Protein AF-A0A526YGW6-F1 (afdb_monomer_lite)

Structure (mmCIF, N/CA/C/O backbone):
data_AF-A0A526YGW6-F1
#
_entry.id   AF-A0A526YGW6-F1
#
loop_
_atom_site.group_PDB
_atom_site.id
_atom_site.type_symbol
_atom_site.label_atom_id
_atom_site.label_alt_id
_atom_site.label_comp_id
_atom_site.label_asym_id
_atom_site.label_entity_id
_atom_site.label_seq_id
_atom_site.pdbx_PDB_ins_code
_atom_site.Cartn_x
_atom_site.Cartn_y
_atom_site.Cartn_z
_atom_site.occupancy
_atom_site.B_iso_or_equiv
_atom_site.auth_seq_id
_atom_site.auth_comp_id
_atom_site.auth_asym_id
_atom_site.auth_atom_id
_atom_site.pdbx_PDB_model_num
ATOM 1 N N . GLY A 1 1 ? 20.945 -12.057 -0.539 1.00 63.53 1 GLY A N 1
ATOM 2 C CA . GLY A 1 1 ? 19.969 -11.141 -1.163 1.00 63.53 1 GLY A CA 1
ATOM 3 C C . GLY A 1 1 ? 19.412 -11.800 -2.406 1.00 63.53 1 GLY A C 1
ATOM 4 O O . GLY A 1 1 ? 20.028 -12.758 -2.854 1.00 63.53 1 GLY A O 1
ATOM 5 N N . ALA A 1 2 ? 18.283 -11.309 -2.925 1.00 77.00 2 ALA A N 1
ATOM 6 C CA . ALA A 1 2 ? 17.723 -11.720 -4.217 1.00 77.00 2 ALA A CA 1
ATOM 7 C C . ALA A 1 2 ? 18.809 -11.717 -5.308 1.00 77.00 2 ALA A C 1
ATOM 9 O O . ALA A 1 2 ? 19.548 -10.734 -5.421 1.00 77.00 2 ALA A O 1
ATOM 10 N N . ALA A 1 3 ? 18.941 -12.812 -6.051 1.00 82.81 3 ALA A N 1
ATOM 11 C CA . ALA A 1 3 ? 20.044 -13.027 -6.990 1.00 82.81 3 ALA A CA 1
ATOM 12 C C . ALA A 1 3 ? 19.613 -13.683 -8.309 1.00 82.81 3 ALA A C 1
ATOM 14 O O . ALA A 1 3 ? 20.349 -13.588 -9.291 1.00 82.81 3 ALA A O 1
ATOM 15 N N . ALA A 1 4 ? 18.445 -14.324 -8.351 1.00 90.38 4 ALA A N 1
ATOM 16 C CA . ALA A 1 4 ? 17.898 -14.940 -9.551 1.00 90.38 4 ALA A CA 1
ATOM 17 C C . ALA A 1 4 ? 16.803 -14.070 -10.178 1.00 90.38 4 ALA A C 1
ATOM 19 O O . ALA A 1 4 ? 16.107 -13.316 -9.500 1.00 90.38 4 ALA A O 1
ATOM 20 N N . VAL A 1 5 ? 16.639 -14.179 -11.498 1.00 91.31 5 VAL A N 1
ATOM 21 C CA . VAL A 1 5 ? 15.491 -13.592 -12.200 1.00 91.31 5 VAL A CA 1
ATOM 22 C C . VAL A 1 5 ? 14.204 -14.167 -11.610 1.00 91.31 5 VAL A C 1
ATOM 24 O O . VAL A 1 5 ? 14.094 -15.375 -11.417 1.00 91.31 5 VAL A O 1
ATOM 27 N N . GLY A 1 6 ? 13.244 -13.292 -11.323 1.00 92.19 6 GLY A N 1
ATOM 28 C CA . GLY A 1 6 ? 12.022 -13.626 -10.598 1.00 92.19 6 GLY A CA 1
ATOM 29 C C . GLY A 1 6 ? 12.111 -13.391 -9.090 1.00 92.19 6 GLY A C 1
ATOM 30 O O . GLY A 1 6 ? 11.065 -13.229 -8.464 1.00 92.19 6 GLY A O 1
ATOM 31 N N . ASP A 1 7 ? 13.312 -13.282 -8.506 1.00 94.62 7 ASP A N 1
ATOM 32 C CA . ASP A 1 7 ? 13.436 -12.913 -7.097 1.00 94.62 7 ASP A CA 1
ATOM 33 C C . ASP A 1 7 ? 12.927 -11.484 -6.878 1.00 94.62 7 ASP A C 1
ATOM 35 O O . ASP A 1 7 ? 13.264 -10.548 -7.615 1.00 94.62 7 ASP A O 1
ATOM 39 N N . GLY A 1 8 ? 12.137 -11.318 -5.820 1.00 94.31 8 GLY A N 1
ATOM 40 C CA . GLY A 1 8 ? 11.551 -10.048 -5.425 1.00 94.31 8 GLY A CA 1
ATOM 41 C C . GLY A 1 8 ? 11.951 -9.623 -4.018 1.00 94.31 8 GLY A C 1
ATOM 42 O O . GLY A 1 8 ? 12.257 -10.442 -3.154 1.00 94.31 8 GLY A O 1
ATOM 43 N N . VAL A 1 9 ? 11.918 -8.317 -3.779 1.00 95.25 9 VAL A N 1
ATOM 44 C CA . VAL A 1 9 ? 12.002 -7.724 -2.444 1.00 95.25 9 VAL A CA 1
ATOM 45 C C . VAL A 1 9 ? 10.862 -6.731 -2.290 1.00 95.25 9 VAL A C 1
ATOM 47 O O . VAL A 1 9 ? 10.732 -5.800 -3.088 1.00 95.25 9 VAL A O 1
ATOM 50 N N . THR A 1 10 ? 10.085 -6.902 -1.226 1.00 96.25 10 THR A N 1
ATOM 51 C CA . THR A 1 10 ? 9.102 -5.916 -0.774 1.00 96.25 10 THR A CA 1
ATOM 52 C C . THR A 1 10 ? 9.679 -5.149 0.405 1.00 96.25 10 THR A C 1
ATOM 54 O O . THR A 1 10 ? 10.164 -5.742 1.368 1.00 96.25 10 THR A O 1
ATOM 57 N N . ALA A 1 11 ? 9.627 -3.824 0.337 1.00 96.69 11 ALA A N 1
ATOM 58 C CA . ALA A 1 11 ? 9.933 -2.950 1.458 1.00 96.69 11 ALA A CA 1
ATOM 59 C C . ALA A 1 11 ? 8.624 -2.385 2.017 1.00 96.69 11 ALA A C 1
ATOM 61 O O . ALA A 1 11 ? 7.941 -1.607 1.347 1.00 96.69 11 ALA A O 1
ATOM 62 N N . LEU A 1 12 ? 8.299 -2.776 3.251 1.00 96.38 12 LEU A N 1
ATOM 63 C CA . LEU A 1 12 ? 7.169 -2.259 4.024 1.00 96.38 12 LEU A CA 1
ATOM 64 C C . LEU A 1 12 ? 7.640 -1.057 4.855 1.00 96.38 12 LEU A C 1
ATOM 66 O O . LEU A 1 12 ? 7.949 -1.180 6.038 1.00 96.38 12 LEU A O 1
ATOM 70 N N . GLY A 1 13 ? 7.792 0.093 4.197 1.00 96.31 13 GLY A N 1
ATOM 71 C CA . GLY A 1 13 ? 8.174 1.354 4.837 1.00 96.31 13 GLY A CA 1
ATOM 72 C C . GLY A 1 13 ? 6.975 2.276 5.035 1.00 96.31 13 GLY A C 1
ATOM 73 O O . GLY A 1 13 ? 5.833 1.829 5.069 1.00 96.31 13 GLY A O 1
ATOM 74 N N . SER A 1 14 ? 7.218 3.590 5.089 1.00 96.81 14 SER A N 1
ATOM 75 C CA . SER A 1 14 ? 6.138 4.591 5.026 1.00 96.81 14 SER A CA 1
ATOM 76 C C . SER A 1 14 ? 5.251 4.404 3.790 1.00 96.81 14 SER A C 1
ATOM 78 O O . SER A 1 14 ? 4.056 4.673 3.857 1.00 96.81 14 SER A O 1
ATOM 80 N N . SER A 1 15 ? 5.846 3.925 2.696 1.00 97.12 15 SER A N 1
ATOM 81 C CA . SER A 1 15 ? 5.185 3.452 1.483 1.00 97.12 15 SER A CA 1
ATOM 82 C C . SER A 1 15 ? 5.538 1.984 1.212 1.00 97.12 15 SER A C 1
ATOM 84 O O . SER A 1 15 ? 6.616 1.521 1.603 1.00 97.12 15 SER A O 1
ATOM 86 N N . LEU A 1 16 ? 4.673 1.266 0.498 1.00 97.88 16 LEU A N 1
ATOM 87 C CA . LEU A 1 16 ? 4.914 -0.093 0.022 1.00 97.88 16 LEU A CA 1
ATOM 88 C C . LEU A 1 16 ? 5.667 -0.048 -1.309 1.00 97.88 16 LEU A C 1
ATOM 90 O O . LEU A 1 16 ? 5.187 0.506 -2.296 1.00 97.88 16 LEU A O 1
ATOM 94 N N . THR A 1 17 ? 6.868 -0.622 -1.345 1.00 97.38 17 THR A N 1
ATOM 95 C CA . THR A 1 17 ? 7.686 -0.700 -2.567 1.00 97.38 17 THR A CA 1
ATOM 96 C C . THR A 1 17 ? 7.979 -2.146 -2.907 1.00 97.38 17 THR A C 1
ATOM 98 O O . THR A 1 17 ? 8.377 -2.909 -2.031 1.00 97.38 17 THR A O 1
ATOM 101 N N . ILE A 1 18 ? 7.859 -2.502 -4.181 1.00 96.38 18 ILE A N 1
ATOM 102 C CA . ILE A 1 18 ? 8.226 -3.823 -4.691 1.00 96.38 18 ILE A CA 1
ATOM 103 C C . ILE A 1 18 ? 9.342 -3.645 -5.714 1.00 96.38 18 ILE A C 1
ATOM 105 O O . ILE A 1 18 ? 9.307 -2.726 -6.537 1.00 96.38 18 ILE A O 1
ATOM 109 N N . LYS A 1 19 ? 10.340 -4.526 -5.659 1.00 96.31 19 LYS A N 1
ATOM 110 C CA . LYS A 1 19 ? 11.391 -4.643 -6.671 1.00 96.31 19 LYS A CA 1
ATOM 111 C C . LYS A 1 19 ? 11.537 -6.096 -7.090 1.00 96.31 19 LYS A C 1
ATOM 113 O O . LYS A 1 19 ? 11.555 -6.958 -6.221 1.00 96.31 19 LYS A O 1
ATOM 118 N N . ILE A 1 20 ? 11.666 -6.357 -8.385 1.00 96.62 20 ILE A N 1
ATOM 119 C CA . ILE A 1 20 ? 11.814 -7.702 -8.951 1.00 96.62 20 ILE A CA 1
ATOM 120 C C . ILE A 1 20 ? 12.991 -7.706 -9.921 1.00 96.62 20 ILE A C 1
ATOM 122 O O . ILE A 1 20 ? 13.144 -6.786 -10.731 1.00 96.62 20 ILE A O 1
ATOM 126 N N . LEU A 1 21 ? 13.826 -8.739 -9.831 1.00 96.69 21 LEU A N 1
ATOM 127 C CA . LEU A 1 21 ? 14.902 -8.970 -10.783 1.00 96.69 21 LEU A CA 1
ATOM 128 C C . LEU A 1 21 ? 14.338 -9.584 -12.075 1.00 96.69 21 LEU A C 1
ATOM 130 O O . LEU A 1 21 ? 13.599 -10.564 -12.043 1.00 96.69 21 LEU A O 1
ATOM 134 N N . SER A 1 22 ? 14.695 -9.018 -13.222 1.00 96.12 22 SER A N 1
ATOM 135 C CA . SER A 1 22 ? 14.238 -9.406 -14.555 1.00 96.12 22 SER A CA 1
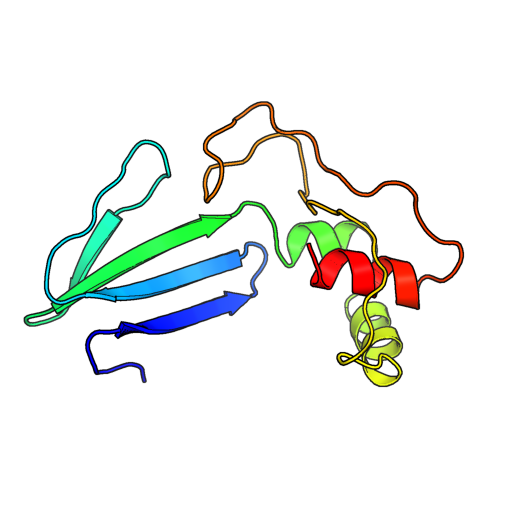ATOM 136 C C . SER A 1 22 ? 15.425 -9.577 -15.506 1.00 96.12 22 SER A C 1
ATOM 138 O O . SER A 1 22 ? 16.453 -8.918 -15.366 1.00 96.12 22 SER A O 1
ATOM 140 N N . ASP A 1 23 ? 15.278 -10.464 -16.485 1.00 96.31 23 ASP A N 1
ATOM 141 C CA . ASP A 1 23 ? 16.218 -10.692 -17.589 1.00 96.31 23 ASP A CA 1
ATOM 142 C C . ASP A 1 23 ? 16.139 -9.613 -18.683 1.00 96.31 23 ASP A C 1
ATOM 144 O O . ASP A 1 23 ? 17.000 -9.533 -19.559 1.00 96.31 23 ASP A O 1
ATOM 148 N N . ARG A 1 24 ? 15.119 -8.755 -18.628 1.00 95.94 24 ARG A N 1
ATOM 149 C CA . ARG A 1 24 ? 14.877 -7.674 -19.583 1.00 95.94 24 ARG A CA 1
ATOM 150 C C . ARG A 1 24 ? 14.432 -6.401 -18.863 1.00 95.94 24 ARG A C 1
ATOM 152 O O . ARG A 1 24 ? 13.868 -6.470 -17.773 1.00 95.94 24 ARG A O 1
ATOM 159 N N . PRO A 1 25 ? 14.635 -5.215 -19.4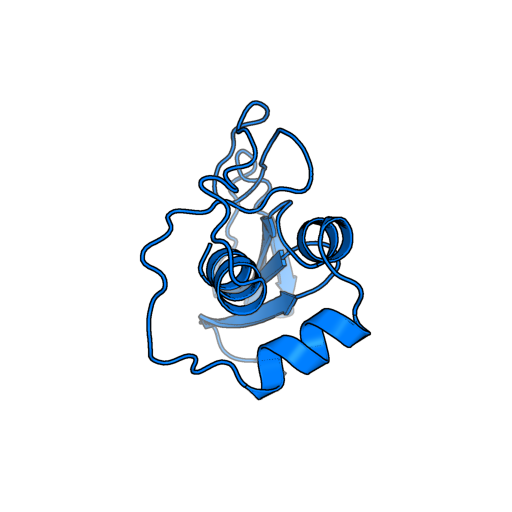54 1.00 96.25 25 PRO A N 1
ATOM 160 C CA . PRO A 1 25 ? 14.114 -3.991 -18.868 1.00 96.25 25 PRO A CA 1
ATOM 161 C C . PRO A 1 25 ? 12.581 -4.001 -18.890 1.00 96.25 25 PRO A C 1
ATOM 163 O O . PRO A 1 25 ? 11.957 -4.273 -19.916 1.00 96.25 25 PRO A O 1
ATOM 166 N N . ILE A 1 26 ? 11.977 -3.642 -17.761 1.00 95.88 26 ILE A N 1
ATOM 167 C CA . ILE A 1 26 ? 10.545 -3.370 -17.626 1.00 95.88 26 ILE A CA 1
ATOM 168 C C . ILE A 1 26 ? 10.371 -1.867 -17.408 1.00 95.88 26 ILE A C 1
ATOM 170 O O . ILE A 1 26 ? 10.978 -1.276 -16.509 1.00 95.88 26 ILE A O 1
ATOM 174 N N . SER A 1 27 ? 9.537 -1.242 -18.233 1.00 96.06 27 SER A N 1
ATOM 175 C CA . SER A 1 27 ? 9.172 0.161 -18.084 1.00 96.06 27 SER A CA 1
ATOM 176 C C . SER A 1 27 ? 7.694 0.343 -18.382 1.00 96.06 27 SER A C 1
ATOM 178 O O . SER A 1 27 ? 7.199 -0.099 -19.417 1.00 96.06 27 SER A O 1
ATOM 180 N N . ALA A 1 28 ? 7.005 0.999 -17.457 1.00 95.81 28 ALA A N 1
ATOM 181 C CA . ALA A 1 28 ? 5.642 1.465 -17.636 1.00 95.81 28 ALA A CA 1
ATOM 182 C C . ALA A 1 28 ? 5.519 2.815 -16.910 1.00 95.81 28 ALA A C 1
ATOM 184 O O . ALA A 1 28 ? 5.099 2.861 -15.749 1.00 95.81 28 ALA A O 1
ATOM 185 N N . PRO A 1 29 ? 5.952 3.919 -17.553 1.00 93.81 29 PRO A N 1
ATOM 186 C CA . PRO A 1 29 ? 6.020 5.238 -16.926 1.00 93.81 29 PRO A CA 1
ATOM 187 C C . PRO A 1 29 ? 4.678 5.721 -16.371 1.00 93.81 29 PRO A C 1
ATOM 189 O O . PRO A 1 29 ? 4.657 6.412 -15.357 1.00 93.81 29 PRO A O 1
ATOM 192 N N . GLN A 1 30 ? 3.565 5.309 -16.985 1.00 94.38 30 GLN A N 1
ATOM 193 C CA . GLN A 1 30 ? 2.214 5.613 -16.517 1.00 94.38 30 GLN A CA 1
ATOM 194 C C . GLN A 1 30 ? 1.925 5.066 -15.110 1.00 94.38 30 GLN A C 1
ATOM 196 O O . GLN A 1 30 ? 1.141 5.664 -14.390 1.00 94.38 30 GLN A O 1
ATOM 201 N N . PHE A 1 31 ? 2.601 3.987 -14.701 1.00 94.56 31 PHE A N 1
ATOM 202 C CA . PHE A 1 31 ? 2.531 3.410 -13.352 1.00 94.56 31 PHE A CA 1
ATOM 203 C C . PHE A 1 31 ? 3.766 3.759 -12.502 1.00 94.56 31 PHE A C 1
ATOM 205 O O . PHE A 1 31 ? 4.005 3.153 -11.461 1.00 94.56 31 PHE A O 1
ATOM 212 N N . GLY A 1 32 ? 4.630 4.665 -12.975 1.00 93.31 32 GLY A N 1
ATOM 213 C CA . GLY A 1 32 ? 5.907 4.966 -12.326 1.00 93.31 32 GLY A CA 1
ATOM 214 C C . GLY A 1 32 ? 6.897 3.794 -12.298 1.00 93.31 32 GLY A C 1
ATOM 215 O O . GLY A 1 32 ? 7.829 3.821 -11.498 1.00 93.31 32 GLY A O 1
ATOM 216 N N . ILE A 1 33 ? 6.716 2.776 -13.151 1.00 96.56 33 ILE A N 1
ATOM 217 C CA . ILE A 1 33 ? 7.584 1.593 -13.189 1.00 96.56 33 ILE A CA 1
ATOM 218 C C . ILE A 1 33 ? 8.786 1.858 -14.090 1.00 96.56 33 ILE A C 1
ATOM 220 O O . ILE A 1 33 ? 8.647 2.159 -15.283 1.00 96.56 33 ILE A O 1
ATOM 224 N N . TYR A 1 34 ? 9.976 1.663 -13.536 1.00 94.75 34 TYR A N 1
ATOM 225 C CA . TYR A 1 34 ? 11.242 1.728 -14.255 1.00 94.75 34 TYR A CA 1
ATOM 226 C C . TYR A 1 34 ? 12.192 0.628 -13.780 1.00 94.75 34 TYR A C 1
ATOM 228 O O . TYR A 1 34 ? 12.030 0.058 -12.699 1.00 94.75 34 TYR A O 1
ATOM 236 N N . SER A 1 35 ? 13.195 0.339 -14.607 1.00 96.25 35 SER A N 1
ATOM 237 C CA . SER A 1 35 ? 14.227 -0.652 -14.318 1.00 96.25 35 SER A CA 1
ATOM 238 C C . SER A 1 35 ? 15.595 -0.007 -14.173 1.00 96.25 35 SER A C 1
ATOM 240 O O . SER A 1 35 ? 15.992 0.811 -15.002 1.00 96.25 35 SER A O 1
ATOM 242 N N . HIS A 1 36 ? 16.349 -0.436 -13.168 1.00 94.88 36 HIS A N 1
ATOM 243 C CA . HIS A 1 36 ? 17.781 -0.170 -13.075 1.00 94.88 36 HIS A CA 1
ATOM 244 C C . HIS A 1 36 ? 18.569 -1.384 -13.546 1.00 94.88 36 HIS A C 1
ATOM 246 O O . HIS A 1 36 ? 18.268 -2.504 -13.145 1.00 94.88 36 HIS A O 1
ATOM 252 N N . ARG A 1 37 ? 19.606 -1.184 -14.361 1.00 93.38 37 ARG A N 1
ATOM 253 C CA . ARG A 1 37 ? 20.513 -2.279 -14.715 1.00 93.38 37 ARG A CA 1
ATOM 254 C C . ARG A 1 37 ? 21.342 -2.684 -13.492 1.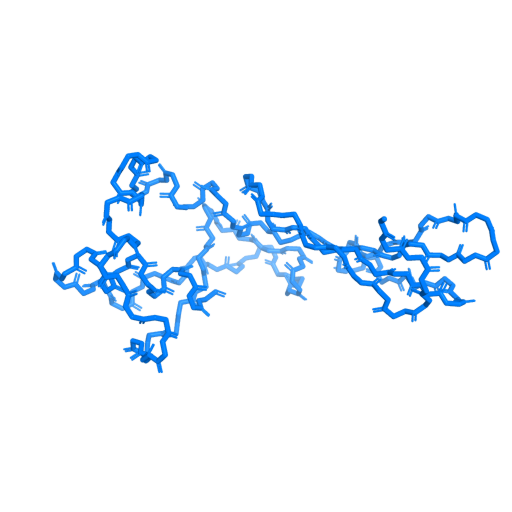00 93.38 37 ARG A C 1
ATOM 256 O O . ARG A 1 37 ? 21.920 -1.822 -12.833 1.00 93.38 37 ARG A O 1
ATOM 263 N N . LEU A 1 38 ? 21.413 -3.982 -13.217 1.00 91.50 38 LEU A N 1
ATOM 264 C CA . LEU A 1 38 ? 22.187 -4.579 -12.132 1.00 91.50 38 LEU A CA 1
ATOM 265 C C . LEU A 1 38 ? 22.961 -5.781 -12.687 1.00 91.50 38 LEU A C 1
ATOM 267 O O . LEU A 1 38 ? 22.411 -6.868 -12.842 1.00 91.50 38 LEU A O 1
ATOM 271 N N . GLY A 1 39 ? 24.231 -5.564 -13.036 1.00 90.94 39 GLY A N 1
ATOM 272 C CA . GLY A 1 39 ? 25.019 -6.546 -13.785 1.00 90.94 39 GLY A CA 1
ATOM 273 C C . GLY A 1 39 ? 24.391 -6.841 -15.152 1.00 90.94 39 GLY A C 1
ATOM 274 O O . GLY A 1 39 ? 24.142 -5.922 -15.943 1.00 90.94 39 GLY A O 1
ATOM 275 N N . ASP A 1 40 ? 24.103 -8.117 -15.398 1.00 91.94 40 ASP A N 1
ATOM 276 C CA . ASP A 1 40 ? 23.447 -8.602 -16.620 1.00 91.94 40 ASP A CA 1
ATOM 277 C C . ASP A 1 40 ? 21.917 -8.690 -16.500 1.00 91.94 40 ASP A C 1
ATOM 279 O O . ASP A 1 40 ? 21.245 -9.097 -17.442 1.00 91.94 40 ASP A O 1
ATOM 283 N N . ALA A 1 41 ? 21.361 -8.272 -15.361 1.00 95.06 41 ALA A N 1
ATOM 284 C CA . ALA A 1 41 ? 19.929 -8.250 -15.095 1.00 95.06 41 ALA A CA 1
ATOM 285 C C . ALA A 1 41 ? 19.393 -6.816 -14.929 1.00 95.06 41 ALA A C 1
ATOM 287 O O . ALA A 1 41 ? 20.124 -5.818 -14.960 1.00 95.06 41 ALA A O 1
ATOM 288 N N . TYR A 1 42 ? 18.082 -6.718 -14.728 1.00 96.69 42 TYR A N 1
ATOM 289 C CA . TYR A 1 42 ? 17.337 -5.481 -14.539 1.00 96.69 42 TYR A CA 1
ATOM 290 C C . TYR A 1 42 ? 16.503 -5.569 -13.266 1.00 96.69 42 TYR A C 1
ATOM 292 O O . TYR A 1 42 ? 15.739 -6.504 -13.078 1.00 96.69 42 TYR A O 1
ATOM 300 N N . LEU A 1 43 ? 16.621 -4.584 -12.386 1.00 96.50 43 LEU A N 1
ATOM 301 C CA . LEU A 1 43 ? 15.796 -4.462 -11.193 1.00 96.50 43 LEU A CA 1
ATOM 302 C C . LEU A 1 43 ? 14.638 -3.509 -11.489 1.00 96.50 43 LEU A C 1
ATOM 304 O O . LEU A 1 43 ? 14.819 -2.288 -11.459 1.00 96.50 43 LEU A O 1
ATOM 308 N N . ALA A 1 44 ? 13.473 -4.070 -11.797 1.00 97.00 44 ALA A N 1
ATOM 309 C CA . ALA A 1 44 ? 12.237 -3.330 -12.021 1.00 97.00 44 ALA A CA 1
ATOM 310 C C . ALA A 1 44 ? 11.540 -3.053 -10.689 1.00 97.00 44 ALA A C 1
ATOM 312 O O . ALA A 1 44 ? 11.561 -3.906 -9.804 1.00 97.00 44 ALA A O 1
ATOM 313 N N . GLY A 1 45 ? 10.901 -1.895 -10.533 1.00 96.94 45 GLY A N 1
ATOM 314 C CA . GLY A 1 45 ? 10.157 -1.610 -9.309 1.00 96.94 45 GLY A CA 1
ATOM 315 C C . GLY A 1 45 ? 9.032 -0.602 -9.468 1.00 96.94 45 GLY A C 1
ATOM 316 O O . GLY A 1 45 ? 9.004 0.174 -10.421 1.00 96.94 45 GLY A O 1
ATOM 317 N N . GLY A 1 46 ? 8.121 -0.637 -8.501 1.00 97.06 46 GLY A N 1
ATOM 318 C CA . GLY A 1 46 ? 6.996 0.280 -8.344 1.00 97.06 46 GLY A CA 1
ATOM 319 C C . GLY A 1 46 ? 6.742 0.546 -6.860 1.00 97.06 46 GLY A C 1
ATOM 320 O O . GLY A 1 46 ? 7.137 -0.251 -6.002 1.00 97.06 46 GLY A O 1
ATOM 321 N N . ALA A 1 47 ? 6.121 1.684 -6.551 1.00 97.75 47 ALA A N 1
ATOM 322 C CA . ALA A 1 47 ? 5.825 2.093 -5.182 1.00 97.75 47 ALA A CA 1
ATOM 323 C C . ALA A 1 47 ? 4.383 2.590 -5.065 1.00 97.75 47 ALA A C 1
ATOM 325 O O . ALA A 1 47 ? 4.014 3.567 -5.720 1.00 97.75 47 ALA A O 1
ATOM 326 N N . SER A 1 48 ? 3.603 1.922 -4.217 1.00 98.19 48 SER A N 1
ATOM 327 C CA . SER A 1 48 ? 2.265 2.361 -3.823 1.00 98.19 48 SER A CA 1
ATOM 328 C C . SER A 1 48 ? 2.361 3.445 -2.758 1.00 98.19 48 SER A C 1
ATOM 330 O O . SER A 1 48 ? 3.286 3.460 -1.942 1.00 98.19 48 SER A O 1
ATOM 332 N N . ASN A 1 49 ? 1.405 4.368 -2.763 1.00 98.06 49 ASN A N 1
ATOM 333 C CA . ASN A 1 49 ? 1.247 5.360 -1.709 1.00 98.06 49 ASN A CA 1
ATOM 334 C C . ASN A 1 49 ? 0.697 4.745 -0.401 1.00 98.06 49 ASN A C 1
ATOM 336 O O . ASN A 1 49 ? 0.817 5.390 0.645 1.00 98.06 49 ASN A O 1
ATOM 340 N N . SER A 1 50 ? 0.135 3.528 -0.440 1.00 98.38 50 SER A N 1
ATOM 341 C CA . SER A 1 50 ? -0.189 2.711 0.743 1.00 98.38 50 SER A CA 1
ATOM 342 C C . SER A 1 50 ? 1.082 2.299 1.501 1.00 98.38 50 SER A C 1
ATOM 344 O O . SER A 1 50 ? 2.193 2.418 0.982 1.00 98.38 50 SER A O 1
ATOM 346 N N . GLY A 1 51 ? 0.942 1.824 2.739 1.00 97.62 51 GLY A N 1
ATOM 347 C CA . GLY A 1 51 ? 2.030 1.308 3.573 1.00 97.62 51 GLY A CA 1
ATOM 348 C C . GLY A 1 51 ? 1.971 1.805 5.017 1.00 97.62 51 GLY A C 1
ATOM 349 O O . GLY A 1 51 ? 0.915 2.077 5.580 1.00 97.62 51 GLY A O 1
ATOM 350 N N . GLY A 1 52 ? 3.130 1.971 5.646 1.00 98.19 52 GLY A N 1
ATOM 351 C CA . GLY A 1 52 ? 3.226 2.369 7.050 1.00 98.19 52 GLY A CA 1
ATOM 352 C C . GLY A 1 52 ? 2.626 3.740 7.364 1.00 98.19 52 GLY A C 1
ATOM 353 O O . GLY A 1 52 ? 2.170 3.960 8.483 1.00 98.19 52 GLY A O 1
ATOM 354 N N . LYS A 1 53 ? 2.586 4.671 6.399 1.00 98.38 53 LYS A N 1
ATOM 355 C CA . LYS A 1 53 ? 2.073 6.027 6.642 1.00 98.38 53 LYS A CA 1
ATOM 356 C C . LYS A 1 53 ? 0.576 6.037 6.940 1.00 98.38 53 LYS A C 1
ATOM 358 O O . LYS A 1 53 ? 0.166 6.778 7.827 1.00 98.38 53 LYS A O 1
ATOM 363 N N . VAL A 1 54 ? -0.220 5.243 6.224 1.00 98.56 54 VAL A N 1
ATOM 364 C CA . VAL A 1 54 ? -1.661 5.139 6.500 1.00 98.56 54 VAL A CA 1
ATOM 365 C C . VAL A 1 54 ? -1.899 4.405 7.821 1.00 98.56 54 VAL A C 1
ATOM 367 O O . VAL A 1 54 ? -2.687 4.873 8.631 1.00 98.56 54 VAL A O 1
ATOM 370 N N . LEU A 1 55 ? -1.134 3.350 8.133 1.00 98.69 55 LEU A N 1
ATOM 371 C CA . LEU A 1 55 ? -1.231 2.660 9.428 1.00 98.69 55 LEU A CA 1
ATOM 372 C C . LEU A 1 55 ? -0.954 3.622 10.595 1.00 98.69 55 LEU A C 1
ATOM 374 O O . LEU A 1 55 ? -1.714 3.668 11.561 1.00 98.69 55 LEU A O 1
ATOM 378 N N . ALA A 1 56 ? 0.078 4.460 10.466 1.00 98.38 56 ALA A N 1
ATOM 379 C CA . ALA A 1 56 ? 0.461 5.451 11.470 1.00 98.38 56 ALA A CA 1
ATOM 380 C C . ALA A 1 56 ? -0.563 6.589 11.666 1.00 98.38 56 ALA A C 1
ATOM 382 O O . ALA A 1 56 ? -0.495 7.293 12.672 1.00 98.38 56 ALA A O 1
ATOM 383 N N . GLN A 1 57 ? -1.504 6.792 10.735 1.00 98.44 57 GLN A N 1
ATOM 384 C CA . GLN A 1 57 ? -2.618 7.734 10.923 1.00 98.44 57 GLN A CA 1
ATOM 385 C C . GLN A 1 57 ? -3.693 7.182 11.867 1.00 98.44 57 GLN A C 1
ATOM 387 O O . GLN A 1 57 ? -4.441 7.965 12.451 1.00 98.44 57 GLN A O 1
ATOM 392 N N . HIS A 1 58 ? -3.770 5.857 12.022 1.00 98.31 58 HIS A N 1
ATOM 393 C CA . HIS A 1 58 ? -4.803 5.187 12.811 1.00 98.31 58 HIS A CA 1
ATOM 394 C C . HIS A 1 58 ? -4.271 4.588 14.114 1.00 98.31 58 HIS A C 1
ATOM 396 O O . HIS A 1 58 ? -4.987 4.585 15.115 1.00 98.31 58 HIS A O 1
ATOM 402 N N . PHE A 1 59 ? -3.022 4.120 14.127 1.00 98.44 59 PHE A N 1
ATOM 403 C CA . PHE A 1 59 ? -2.445 3.403 15.259 1.00 98.44 59 PHE A CA 1
ATOM 404 C C . PHE A 1 59 ? -1.005 3.833 15.542 1.00 98.44 59 PHE A C 1
ATOM 406 O O . PHE A 1 59 ? -0.213 4.085 14.634 1.00 98.44 59 PHE A O 1
ATOM 413 N N . SER A 1 60 ? -0.630 3.859 16.824 1.00 98.44 60 SER A N 1
ATOM 414 C CA . SER A 1 60 ? 0.781 3.917 17.205 1.00 98.44 60 SER A CA 1
ATOM 415 C C . SER A 1 60 ? 1.473 2.593 16.870 1.00 98.44 60 SER A C 1
ATOM 417 O O . SER A 1 60 ? 0.844 1.534 16.867 1.00 98.44 60 SER A O 1
ATOM 419 N N . LEU A 1 61 ? 2.795 2.619 16.680 1.00 97.94 61 LEU A N 1
ATOM 420 C CA . LEU A 1 61 ? 3.576 1.395 16.469 1.00 97.94 61 LEU A CA 1
ATOM 421 C C . LEU A 1 61 ? 3.376 0.376 17.605 1.00 97.94 61 LEU A C 1
ATOM 423 O O . LEU A 1 61 ? 3.244 -0.815 17.344 1.00 97.94 61 LEU A O 1
ATOM 427 N N . SER A 1 62 ? 3.303 0.839 18.859 1.00 98.31 62 SER A N 1
ATOM 428 C CA . SER A 1 62 ? 3.035 -0.033 20.007 1.00 98.31 62 SER A CA 1
ATOM 429 C C . SER A 1 62 ? 1.680 -0.734 19.902 1.00 98.31 62 SER A C 1
ATOM 431 O O . SER A 1 62 ? 1.597 -1.926 20.184 1.00 98.31 62 SER A O 1
ATOM 433 N N . ARG A 1 63 ? 0.640 -0.025 19.446 1.00 98.31 63 ARG A N 1
ATOM 434 C CA . ARG A 1 63 ? -0.701 -0.588 19.273 1.00 98.31 63 ARG A CA 1
ATOM 435 C C . ARG A 1 63 ? -0.756 -1.570 18.105 1.00 98.31 63 ARG A C 1
ATOM 437 O O . ARG A 1 63 ? -1.397 -2.605 18.229 1.00 98.31 63 ARG A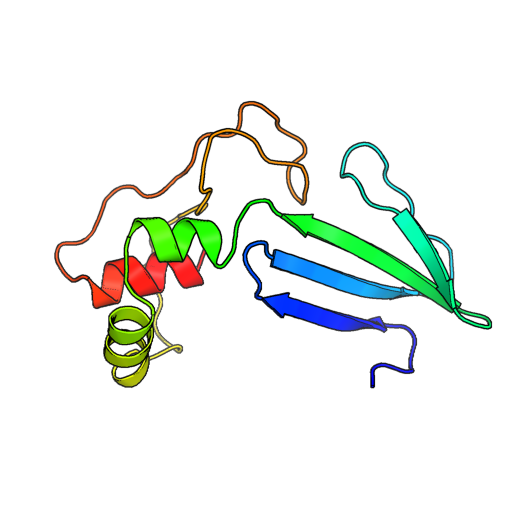 O 1
ATOM 444 N N . ILE A 1 64 ? -0.040 -1.291 17.012 1.00 98.44 64 ILE A N 1
ATOM 445 C CA . ILE A 1 64 ? 0.106 -2.231 15.890 1.00 98.44 64 ILE A CA 1
ATOM 446 C C . ILE A 1 64 ? 0.733 -3.542 16.376 1.00 98.44 64 ILE A C 1
ATOM 448 O O . ILE A 1 64 ? 0.200 -4.607 16.080 1.00 98.44 64 ILE A O 1
ATOM 452 N N . ILE A 1 65 ? 1.826 -3.477 17.146 1.00 98.38 65 ILE A N 1
ATOM 453 C CA . ILE A 1 65 ? 2.500 -4.669 17.690 1.00 98.38 65 ILE A CA 1
ATOM 454 C C . ILE A 1 65 ? 1.555 -5.463 18.600 1.00 98.38 65 ILE A C 1
ATOM 456 O O . ILE A 1 65 ? 1.457 -6.679 18.462 1.00 98.38 65 ILE A O 1
ATOM 460 N N . GLU A 1 66 ? 0.853 -4.778 19.504 1.00 98.31 66 GLU A N 1
ATOM 461 C CA . GLU A 1 66 ? -0.093 -5.398 20.435 1.00 98.31 66 GLU A CA 1
ATOM 462 C C . GLU A 1 66 ? -1.227 -6.129 19.701 1.00 98.31 66 GLU A C 1
ATOM 464 O O . GLU A 1 66 ? -1.452 -7.312 19.943 1.00 98.31 66 GLU A O 1
ATOM 469 N N . LEU A 1 67 ? -1.907 -5.448 18.774 1.00 98.06 67 LEU A N 1
ATOM 470 C CA . LEU A 1 67 ? -3.023 -6.014 18.012 1.00 98.06 67 LEU A CA 1
ATOM 471 C C . LEU A 1 67 ? -2.572 -7.161 17.099 1.00 98.06 67 LEU A C 1
ATOM 473 O O . LEU A 1 67 ? -3.250 -8.181 17.006 1.00 98.06 67 LEU A O 1
ATOM 477 N N . SER A 1 68 ? -1.406 -7.023 16.463 1.00 97.75 68 SER A N 1
ATOM 478 C CA . SER A 1 68 ? -0.867 -8.053 15.565 1.00 97.75 68 SER A CA 1
ATOM 479 C C . SER A 1 68 ? -0.507 -9.344 16.303 1.00 97.75 68 SER A C 1
ATOM 481 O O . SER A 1 68 ? -0.587 -10.416 15.717 1.00 97.75 68 SER A O 1
ATOM 483 N N . ALA A 1 69 ? -0.130 -9.274 17.585 1.00 97.25 69 ALA A N 1
ATOM 484 C CA . ALA A 1 69 ? 0.270 -10.452 18.358 1.00 97.25 69 ALA A CA 1
ATOM 485 C C . ALA A 1 69 ? -0.880 -11.446 18.606 1.00 97.25 69 ALA A C 1
ATOM 487 O O . ALA A 1 69 ? -0.626 -12.636 18.778 1.00 97.25 69 ALA A O 1
ATOM 488 N N . ALA A 1 70 ? -2.125 -10.966 18.631 1.00 91.25 70 ALA A N 1
ATOM 489 C CA . ALA A 1 70 ? -3.321 -11.791 18.811 1.00 91.25 70 ALA A CA 1
ATOM 490 C C . ALA A 1 70 ? -4.046 -12.101 17.488 1.00 91.25 70 ALA A C 1
ATOM 492 O O . ALA A 1 70 ? -5.055 -12.804 17.490 1.00 91.25 70 ALA A O 1
ATOM 493 N N . MET A 1 71 ? -3.554 -11.565 16.369 1.00 96.38 71 MET A N 1
ATOM 494 C CA . MET A 1 71 ? -4.195 -11.670 15.066 1.00 96.38 71 MET A CA 1
ATOM 495 C C . MET A 1 71 ? -3.932 -13.042 14.444 1.00 96.38 71 MET A C 1
ATOM 497 O O . MET A 1 71 ? -2.783 -13.445 14.279 1.00 96.38 71 MET A O 1
ATOM 501 N N . ASP A 1 72 ? -4.995 -13.740 14.050 1.00 95.94 72 ASP A N 1
ATOM 502 C CA . ASP A 1 72 ? -4.877 -14.925 13.203 1.00 95.94 72 ASP A CA 1
ATOM 503 C C . ASP A 1 72 ? -4.780 -14.494 11.727 1.00 95.94 72 ASP A C 1
ATOM 505 O O . ASP A 1 72 ? -5.763 -13.968 11.197 1.00 95.94 72 ASP A O 1
ATOM 509 N N . PRO A 1 73 ? -3.639 -14.696 11.043 1.00 93.81 73 PRO A N 1
ATOM 510 C CA . PRO A 1 73 ? -3.477 -14.311 9.643 1.00 93.81 73 PRO A CA 1
ATOM 511 C C . PRO A 1 73 ? -4.204 -15.246 8.664 1.00 93.81 73 PRO A C 1
ATOM 513 O O . PRO A 1 73 ? -4.259 -14.936 7.479 1.00 93.81 73 PRO A O 1
ATOM 516 N N . MET A 1 74 ? -4.725 -16.393 9.118 1.00 96.00 74 MET A N 1
ATOM 517 C CA . MET A 1 74 ? -5.368 -17.385 8.243 1.00 96.00 74 MET A CA 1
ATOM 518 C C . MET A 1 74 ? -6.868 -17.153 8.043 1.00 96.00 74 MET A C 1
ATOM 520 O O . MET A 1 74 ? -7.488 -17.818 7.215 1.00 96.00 74 MET A O 1
ATOM 524 N N . THR A 1 75 ? -7.460 -16.238 8.806 1.00 95.38 75 THR A N 1
ATOM 525 C CA . THR A 1 75 ? -8.849 -15.798 8.627 1.00 95.38 75 THR A CA 1
ATOM 526 C C . THR A 1 75 ? -8.890 -14.504 7.820 1.00 95.38 75 THR A C 1
ATOM 528 O O . THR A 1 75 ? -7.922 -13.754 7.842 1.00 95.38 75 THR A O 1
ATOM 531 N N . GLU A 1 76 ? -10.004 -14.209 7.157 1.00 95.38 76 GLU A N 1
ATOM 532 C CA . GLU A 1 76 ? -10.191 -12.968 6.390 1.00 95.38 76 GLU A CA 1
ATOM 533 C C . GLU A 1 76 ? -11.238 -12.080 7.069 1.00 95.38 76 GLU A C 1
ATOM 535 O O . GLU A 1 76 ? -12.231 -12.592 7.596 1.00 95.38 76 GLU A O 1
ATOM 540 N N . THR A 1 77 ? -11.056 -10.757 7.045 1.00 97.31 77 THR A N 1
ATOM 541 C CA . THR A 1 77 ? -12.098 -9.827 7.527 1.00 97.31 77 THR A CA 1
ATOM 542 C C . THR A 1 77 ? -13.255 -9.681 6.538 1.00 97.31 77 THR A C 1
ATOM 544 O O . THR A 1 77 ? -14.363 -9.304 6.924 1.00 97.31 77 THR A O 1
ATOM 547 N N . GLY A 1 78 ? -13.004 -9.962 5.253 1.00 97.06 78 GLY A N 1
ATOM 548 C CA . GLY A 1 78 ? -13.951 -9.740 4.158 1.00 97.06 78 GLY A CA 1
ATOM 549 C C . GLY A 1 78 ? -14.165 -8.262 3.806 1.00 97.06 78 GLY A C 1
ATOM 550 O O . GLY A 1 78 ? -15.091 -7.943 3.057 1.00 97.06 78 GLY A O 1
ATOM 551 N N . LEU A 1 79 ? -13.348 -7.352 4.348 1.00 98.06 79 LEU A N 1
ATOM 552 C CA . LEU A 1 79 ? -13.416 -5.921 4.066 1.00 98.06 79 LEU A CA 1
ATOM 553 C C . LEU A 1 79 ? -12.545 -5.570 2.855 1.00 98.06 79 LEU A C 1
ATOM 555 O O . LEU A 1 79 ? -11.354 -5.850 2.818 1.00 98.06 79 LEU A O 1
ATOM 559 N N . ASP A 1 80 ? -13.142 -4.909 1.866 1.00 97.62 80 ASP A N 1
ATOM 560 C CA . ASP A 1 80 ? -12.442 -4.449 0.665 1.00 97.62 80 ASP A CA 1
ATOM 561 C C . ASP A 1 80 ? -11.809 -3.077 0.924 1.00 97.62 80 ASP A C 1
ATOM 563 O O . ASP A 1 80 ? -12.347 -2.044 0.522 1.00 97.62 80 ASP A O 1
ATOM 567 N N . TYR A 1 81 ? -10.706 -3.032 1.667 1.00 98.62 81 TYR A N 1
ATOM 568 C CA . TYR A 1 81 ? -9.971 -1.789 1.899 1.00 98.62 81 TYR A CA 1
ATOM 569 C C . TYR A 1 81 ? -8.972 -1.495 0.776 1.00 98.62 81 TYR A C 1
ATOM 571 O O . TYR A 1 81 ? -8.492 -2.373 0.072 1.00 98.62 81 TYR A O 1
ATOM 579 N N . TYR A 1 82 ? -8.664 -0.212 0.614 1.00 98.69 82 TYR A N 1
ATOM 580 C CA . TYR A 1 82 ? -7.541 0.283 -0.174 1.00 98.69 82 TYR A CA 1
ATOM 581 C C . TYR A 1 82 ? -6.893 1.404 0.652 1.00 98.69 82 TYR A C 1
ATOM 583 O O . TYR A 1 82 ? -7.307 2.573 0.559 1.00 98.69 82 TYR A O 1
ATOM 591 N N . PRO A 1 83 ? -5.973 1.050 1.568 1.00 98.38 83 PRO A N 1
ATOM 592 C CA . PRO A 1 83 ? -5.552 1.930 2.645 1.00 98.38 83 PRO A CA 1
ATOM 593 C C . PRO A 1 83 ? -4.564 2.971 2.109 1.00 98.38 83 PRO A C 1
ATOM 595 O O . PRO A 1 83 ? -3.356 2.770 2.043 1.00 98.38 83 PRO A O 1
ATOM 598 N N . LEU A 1 84 ? -5.081 4.133 1.718 1.00 98.75 84 LEU A N 1
ATOM 599 C CA . LEU A 1 84 ? -4.266 5.263 1.285 1.00 98.75 84 LEU A CA 1
ATOM 600 C C . LEU A 1 84 ? -4.184 6.339 2.370 1.00 98.75 84 LEU A C 1
ATOM 602 O O . LEU A 1 84 ? -5.196 6.663 2.989 1.00 98.75 84 LEU A O 1
ATOM 606 N N . PRO A 1 85 ? -3.016 6.979 2.562 1.00 98.31 85 PRO A N 1
ATOM 607 C CA . PRO A 1 85 ? -2.880 8.053 3.541 1.00 98.31 85 PRO A CA 1
ATOM 608 C C . PRO A 1 85 ? -3.512 9.379 3.084 1.00 98.31 85 PRO A C 1
ATOM 610 O O . PRO A 1 85 ? -3.635 10.311 3.881 1.00 98.31 85 PRO A O 1
ATOM 613 N N . ALA A 1 86 ? -3.820 9.505 1.790 1.00 98.38 86 ALA A N 1
ATOM 614 C CA . ALA A 1 86 ? -4.462 10.645 1.140 1.00 98.38 86 ALA A CA 1
ATOM 615 C C . ALA A 1 86 ? -5.002 10.212 -0.236 1.00 98.38 86 ALA A C 1
ATOM 617 O O . ALA A 1 86 ? -4.673 9.130 -0.710 1.00 98.38 86 ALA A O 1
ATOM 618 N N . VAL A 1 87 ? -5.797 11.062 -0.889 1.00 98.69 87 VAL A N 1
ATOM 619 C CA . VAL A 1 87 ? -6.278 10.816 -2.260 1.00 98.69 87 VAL A CA 1
ATOM 620 C C . VAL A 1 87 ? -5.104 10.680 -3.237 1.00 98.69 87 VAL A C 1
ATOM 622 O O . VAL A 1 87 ? -4.171 11.488 -3.207 1.00 98.69 87 VAL A O 1
ATOM 625 N N . GLY A 1 88 ? -5.196 9.686 -4.119 1.00 98.25 88 GLY A N 1
ATOM 626 C CA . GLY A 1 88 ? -4.315 9.472 -5.257 1.00 98.25 88 GLY A CA 1
ATOM 627 C C . GLY A 1 88 ? -3.367 8.286 -5.099 1.00 98.25 88 GLY A C 1
ATOM 628 O O . GLY A 1 88 ? -2.714 8.097 -4.069 1.00 98.25 88 GLY A O 1
ATOM 629 N N . GLU A 1 89 ? -3.226 7.528 -6.179 1.00 98.31 89 GLU A N 1
ATOM 630 C CA . GLU A 1 89 ? -2.317 6.397 -6.307 1.00 98.31 89 GLU A CA 1
ATOM 631 C C . GLU A 1 89 ? -1.506 6.489 -7.604 1.00 98.31 89 GLU A C 1
ATOM 633 O O . GLU A 1 89 ? -1.935 7.072 -8.603 1.00 98.31 89 GLU A O 1
ATOM 638 N N . ARG A 1 90 ? -0.286 5.950 -7.567 1.00 94.25 90 ARG A N 1
ATOM 639 C CA . ARG A 1 90 ? 0.601 5.888 -8.743 1.00 94.25 90 ARG A CA 1
ATOM 640 C C . ARG A 1 90 ? 0.842 4.464 -9.217 1.00 94.25 90 ARG A C 1
ATOM 642 O O . ARG A 1 90 ? 0.979 4.229 -10.414 1.00 94.25 90 ARG A O 1
ATOM 649 N N . PHE A 1 91 ? 0.910 3.532 -8.277 1.00 96.88 91 PHE A N 1
A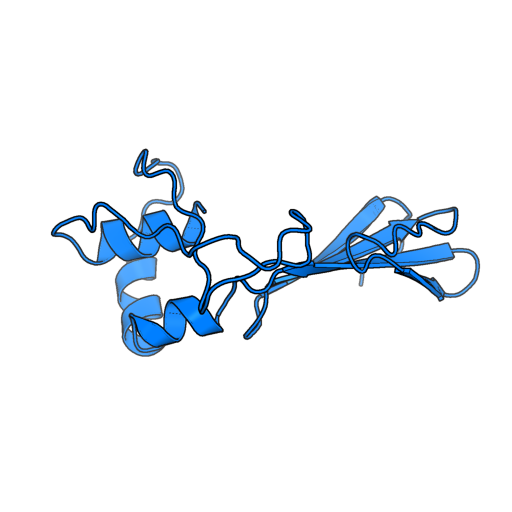TOM 650 C CA . PHE A 1 91 ? 1.135 2.119 -8.521 1.00 96.88 91 PHE A CA 1
ATOM 651 C C . PHE A 1 91 ? 0.390 1.314 -7.449 1.00 96.88 91 PHE A C 1
ATOM 653 O O . PHE A 1 91 ? 0.444 1.696 -6.287 1.00 96.88 91 PHE A O 1
ATOM 660 N N . PRO A 1 92 ? -0.262 0.195 -7.789 1.00 96.69 92 PRO A N 1
ATOM 661 C CA . PRO A 1 92 ? -0.415 -0.355 -9.135 1.00 96.69 92 PRO A CA 1
ATOM 662 C C . PRO A 1 92 ? -1.507 0.344 -9.962 1.00 96.69 92 PRO A C 1
ATOM 664 O O . PRO A 1 92 ? -1.565 0.147 -11.173 1.00 96.69 92 PRO A O 1
ATOM 667 N N . ILE A 1 93 ? -2.347 1.175 -9.339 1.00 97.62 93 ILE A N 1
ATOM 668 C CA . ILE A 1 93 ? -3.420 1.918 -10.008 1.00 97.62 93 ILE A CA 1
ATOM 669 C C . ILE A 1 93 ? -2.930 3.341 -10.286 1.00 97.62 93 ILE A C 1
ATOM 671 O O . ILE A 1 93 ? -2.685 4.112 -9.365 1.00 97.62 93 ILE A O 1
ATOM 675 N N . ALA A 1 94 ? -2.780 3.694 -11.561 1.00 97.25 94 ALA A N 1
ATOM 676 C CA . ALA A 1 94 ? -2.415 5.046 -11.974 1.00 97.25 94 ALA A CA 1
ATOM 677 C C . ALA A 1 94 ? -3.648 5.962 -11.965 1.00 97.25 94 ALA A C 1
ATOM 679 O O . ALA A 1 94 ? -4.204 6.279 -13.017 1.00 97.25 94 ALA A O 1
ATOM 680 N N . ASP A 1 95 ? -4.088 6.359 -10.772 1.00 98.19 95 ASP A N 1
ATOM 681 C CA . ASP A 1 95 ? -5.254 7.220 -10.585 1.00 98.19 95 ASP A CA 1
ATOM 682 C C . ASP A 1 95 ? -4.972 8.294 -9.518 1.00 98.19 95 ASP A C 1
ATOM 684 O O . ASP A 1 95 ? -5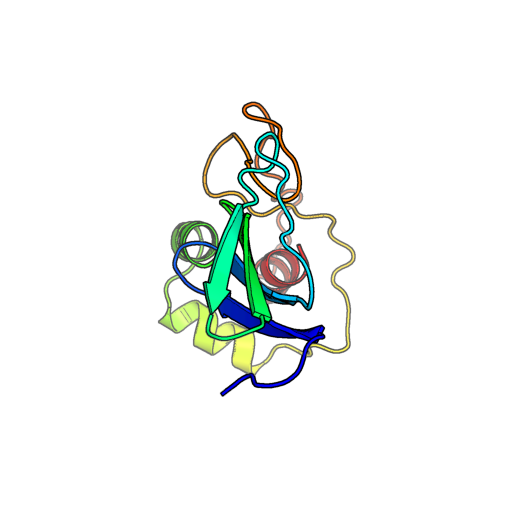.021 8.016 -8.315 1.00 98.19 95 ASP A O 1
ATOM 688 N N . PRO A 1 96 ? -4.700 9.550 -9.924 1.00 97.44 96 PRO A N 1
ATOM 689 C CA . PRO A 1 96 ? -4.434 10.642 -8.991 1.00 97.44 96 PRO A CA 1
ATOM 690 C C . PRO A 1 96 ? -5.665 11.057 -8.169 1.00 97.44 96 PRO A C 1
ATOM 692 O O . PRO A 1 96 ? -5.512 11.819 -7.216 1.00 97.44 96 PRO A O 1
ATOM 695 N N . ALA A 1 97 ? -6.862 10.585 -8.522 1.00 98.44 97 ALA A N 1
ATOM 696 C CA . ALA A 1 97 ? -8.112 10.867 -7.828 1.00 98.44 97 ALA A CA 1
ATOM 697 C C . ALA A 1 97 ? -8.618 9.683 -6.983 1.00 98.44 97 ALA A C 1
ATOM 699 O O . ALA A 1 97 ? -9.669 9.818 -6.354 1.00 98.44 97 ALA A O 1
ATOM 700 N N . LEU A 1 98 ? -7.887 8.558 -6.924 1.00 98.62 98 LEU A N 1
ATOM 701 C CA . LEU A 1 98 ? -8.303 7.371 -6.173 1.00 98.62 98 LEU A CA 1
ATOM 702 C C . LEU A 1 98 ? -8.485 7.708 -4.682 1.00 98.62 98 LEU A C 1
ATOM 704 O O . LEU A 1 98 ? -7.507 8.069 -4.017 1.00 98.62 98 LEU A O 1
ATOM 708 N N . PRO A 1 99 ? -9.704 7.621 -4.124 1.00 98.44 99 PRO A N 1
ATOM 709 C CA . PRO A 1 99 ? -9.917 7.923 -2.718 1.00 98.44 99 PRO A CA 1
ATOM 710 C C . PRO A 1 99 ? -9.412 6.776 -1.824 1.00 98.44 99 PRO A C 1
ATOM 712 O O . PRO A 1 99 ? -9.485 5.612 -2.225 1.00 98.44 99 PRO A O 1
ATOM 715 N N . PRO A 1 100 ? -8.973 7.065 -0.583 1.00 98.56 100 PRO A N 1
ATOM 716 C CA . PRO A 1 100 ? -8.786 6.029 0.426 1.00 98.56 100 PRO A CA 1
ATOM 717 C C . PRO A 1 100 ? -10.084 5.253 0.663 1.00 98.56 100 PRO A C 1
ATOM 719 O O . PRO A 1 100 ? -11.149 5.858 0.818 1.00 98.56 100 PRO A O 1
ATOM 722 N N . ARG A 1 101 ? -9.994 3.925 0.747 1.00 98.62 101 ARG A N 1
ATOM 723 C CA . ARG A 1 101 ? -11.126 3.055 1.085 1.00 98.62 101 ARG A CA 1
ATOM 724 C C . ARG A 1 101 ? -10.833 2.357 2.411 1.00 98.62 101 ARG A C 1
ATOM 726 O O . ARG A 1 101 ? -10.044 1.427 2.460 1.00 98.62 101 ARG A O 1
ATOM 733 N N . LEU A 1 102 ? -11.428 2.870 3.488 1.00 98.44 102 LEU A N 1
ATOM 734 C CA . LEU A 1 102 ? -11.230 2.420 4.879 1.00 98.44 102 LEU A CA 1
ATOM 735 C C . LEU A 1 102 ? -12.574 2.263 5.617 1.00 98.44 102 LEU A C 1
ATOM 737 O O . LEU A 1 102 ? -12.662 2.411 6.836 1.00 98.44 102 LEU A O 1
ATOM 741 N N . THR A 1 103 ? -13.658 2.052 4.866 1.00 97.62 103 THR A N 1
ATOM 742 C CA . THR A 1 103 ? -15.020 1.934 5.395 1.00 97.62 103 THR A CA 1
ATOM 743 C C . THR A 1 103 ? -15.700 0.659 4.887 1.00 97.62 103 THR A C 1
ATOM 745 O O . THR A 1 103 ? -15.438 0.248 3.758 1.00 97.62 103 THR A O 1
ATOM 748 N N . PRO A 1 104 ? -16.585 0.039 5.694 1.00 97.69 104 PRO A N 1
ATOM 749 C CA . PRO A 1 104 ? -16.949 0.413 7.068 1.00 97.69 104 PRO A CA 1
ATOM 750 C C . PRO A 1 104 ? -15.818 0.117 8.064 1.00 97.69 104 PRO A C 1
ATOM 752 O O . PRO A 1 104 ? -15.137 -0.889 7.914 1.00 97.69 104 PRO A O 1
ATOM 755 N N . ARG A 1 105 ? -15.630 0.969 9.084 1.00 97.56 105 ARG A N 1
ATOM 756 C CA . ARG A 1 105 ? -14.704 0.684 10.193 1.00 97.56 105 ARG A CA 1
ATOM 757 C C . ARG A 1 105 ? -15.387 -0.279 11.179 1.00 97.56 105 ARG A C 1
ATOM 759 O O . ARG A 1 105 ? -16.411 0.119 11.742 1.00 97.56 105 ARG A O 1
ATOM 766 N N . PRO A 1 106 ? -14.872 -1.504 11.391 1.00 97.38 106 PRO A N 1
ATOM 767 C CA . PRO A 1 106 ? -15.406 -2.421 12.392 1.00 97.38 106 PRO A CA 1
ATOM 768 C C . PRO A 1 106 ? -15.205 -1.861 13.807 1.00 97.38 106 PRO A C 1
ATOM 770 O O . PRO A 1 106 ? -14.391 -0.965 14.033 1.00 97.38 106 PRO A O 1
ATOM 773 N N . ALA A 1 107 ? -15.987 -2.372 14.761 1.00 97.12 107 ALA A N 1
ATOM 774 C CA . ALA A 1 107 ? -15.916 -1.924 16.151 1.00 97.12 107 ALA A CA 1
ATOM 775 C C . ALA A 1 107 ? -14.635 -2.393 16.858 1.00 97.12 107 ALA A C 1
ATOM 777 O O . ALA A 1 107 ? -14.154 -1.702 17.754 1.00 97.12 107 ALA A O 1
ATOM 778 N N . ASP A 1 108 ? -14.099 -3.550 16.460 1.00 96.94 108 ASP A N 1
ATOM 779 C CA . ASP A 1 108 ? -12.829 -4.061 16.962 1.00 96.94 108 ASP A CA 1
ATOM 780 C C . ASP A 1 108 ? -11.659 -3.435 16.187 1.00 96.94 108 ASP A C 1
ATOM 782 O O . ASP A 1 108 ? -11.598 -3.477 14.956 1.00 96.94 108 ASP A O 1
ATOM 786 N N . ASP A 1 109 ? -10.709 -2.857 16.920 1.00 97.81 109 ASP A N 1
ATOM 787 C CA . ASP A 1 109 ? -9.481 -2.313 16.348 1.00 97.81 109 ASP A CA 1
ATOM 788 C C . ASP A 1 109 ? -8.586 -3.410 15.751 1.00 97.81 109 ASP A C 1
ATOM 790 O O . ASP A 1 109 ? -7.839 -3.120 14.815 1.00 97.81 109 ASP A O 1
ATOM 794 N N . ALA A 1 110 ? -8.646 -4.646 16.262 1.00 97.62 110 ALA A N 1
ATOM 795 C CA . ALA A 1 110 ? -7.916 -5.779 15.696 1.00 97.62 110 ALA A CA 1
ATOM 796 C C . ALA A 1 110 ? -8.411 -6.089 14.277 1.00 97.62 110 ALA A C 1
ATOM 798 O O . ALA A 1 110 ? -7.597 -6.181 13.357 1.00 97.62 110 ALA A O 1
ATOM 799 N N . ASP A 1 111 ? -9.732 -6.148 14.088 1.00 97.75 111 ASP A N 1
ATOM 800 C CA . ASP A 1 111 ? -10.354 -6.328 12.773 1.00 97.75 111 ASP A CA 1
ATOM 801 C C . ASP A 1 111 ? -10.075 -5.133 11.858 1.00 97.75 111 ASP A C 1
ATOM 803 O O . ASP A 1 111 ? -9.803 -5.310 10.672 1.00 97.75 111 ASP A O 1
ATOM 807 N N . TYR A 1 112 ? -10.084 -3.907 12.398 1.00 98.50 112 TYR A N 1
ATOM 808 C CA . TYR A 1 112 ? -9.776 -2.715 11.606 1.00 98.50 112 TYR A CA 1
ATOM 809 C C . TYR A 1 112 ? -8.325 -2.720 11.112 1.00 98.50 112 TYR A C 1
ATOM 811 O O . TYR A 1 112 ? -8.079 -2.484 9.930 1.00 98.50 112 TYR A O 1
ATOM 819 N N . LEU A 1 113 ? -7.362 -3.026 11.989 1.00 98.62 113 LEU A N 1
ATOM 820 C CA . LEU A 1 113 ? -5.954 -3.151 11.610 1.00 98.62 113 LEU A CA 1
ATOM 821 C C . LEU A 1 113 ? -5.749 -4.288 10.606 1.00 98.62 113 LEU A C 1
ATOM 823 O O . LEU A 1 113 ? -5.012 -4.118 9.638 1.00 98.62 113 LEU A O 1
ATOM 827 N N . LYS A 1 114 ? -6.408 -5.429 10.818 1.00 98.50 114 LYS A N 1
ATOM 828 C CA . LYS A 1 114 ? -6.315 -6.578 9.920 1.00 98.50 114 LYS A CA 1
ATOM 829 C C . LYS A 1 114 ? -6.830 -6.252 8.522 1.00 98.50 114 LYS A C 1
ATOM 831 O O . LYS A 1 114 ? -6.130 -6.515 7.552 1.00 98.50 114 LYS A O 1
ATOM 836 N N . ALA A 1 115 ? -7.974 -5.582 8.417 1.00 98.31 115 ALA A N 1
ATOM 837 C CA . ALA A 1 115 ? -8.502 -5.119 7.137 1.00 98.31 115 ALA A CA 1
ATOM 838 C C . ALA A 1 115 ? -7.545 -4.146 6.422 1.00 98.31 115 ALA A C 1
ATOM 840 O O . ALA A 1 115 ? -7.440 -4.165 5.200 1.00 98.31 115 ALA A O 1
ATOM 841 N N . MET A 1 116 ? -6.794 -3.322 7.166 1.00 98.50 116 MET A N 1
ATOM 842 C CA . MET A 1 116 ? -5.735 -2.480 6.587 1.00 98.50 116 MET A CA 1
ATOM 843 C C . MET A 1 116 ? -4.495 -3.266 6.131 1.00 98.50 116 MET A C 1
ATOM 845 O O . MET A 1 116 ? -3.733 -2.740 5.329 1.00 98.50 116 MET A O 1
ATOM 849 N N . PHE A 1 117 ? -4.240 -4.465 6.662 1.00 97.94 117 PHE A N 1
ATOM 850 C CA . PHE A 1 117 ? -3.172 -5.346 6.175 1.00 97.94 117 PHE A CA 1
ATOM 851 C C . PHE A 1 117 ? -3.599 -6.182 4.966 1.00 97.94 117 PHE A C 1
ATOM 853 O O . PHE A 1 117 ? -2.751 -6.525 4.145 1.00 97.94 117 PHE A O 1
ATOM 860 N N . GLU A 1 118 ? -4.883 -6.534 4.884 1.00 97.56 118 GLU A N 1
ATOM 861 C CA . GLU A 1 118 ? -5.465 -7.308 3.781 1.00 97.56 118 GLU A CA 1
ATOM 862 C C . GLU A 1 118 ? -5.628 -6.481 2.493 1.00 97.56 118 GLU A C 1
ATOM 864 O O . GLU A 1 118 ? -5.563 -7.054 1.404 1.00 97.56 118 GLU A O 1
ATOM 869 N N . GLY A 1 119 ? -5.823 -5.160 2.612 1.00 95.88 119 GLY A N 1
ATOM 870 C CA . GLY A 1 119 ? -5.929 -4.219 1.485 1.00 95.88 119 GLY A CA 1
ATOM 871 C C . GLY A 1 119 ? -4.593 -3.660 1.006 1.00 95.88 119 GLY A C 1
ATOM 872 O O . GLY A 1 119 ? -4.377 -3.631 -0.227 1.00 95.88 119 GLY A O 1
#

Sequence (119 aa):
GAAAVGDGVTALGSSLTIKILSDRPISAPQFGIYSHRLGDAYLAGGASNSGGKVLAQHFSLSRIIELSAAMDPMTETGLDYYPLPAVGERFPIADPALPPRLTPRPADDADYLKAMFEG

Secondary structure (DSSP, 8-state):
---STT-EEEEESSSEEEEEEESS---BGGGTBEEEEETTEEEEEEEES-SHHHHHHH--HHHHHHHHHT--TTS------B--SSS-B-SSS-BTT---B--SPPSSHHHHHHHHHH-

Foldseek 3Di:
DDDDAQDKDWDQDCWTKIKGKHQDWDDDVLLPWGWDDDPNITIIMGIWQAHDNLVVVPDDPVVLVVLVVPDDLVDALPAPWDRHNAAAIRPPDSGNRHGGGQPDQDPDPSSSSRSSVVD

Radius of gyration: 16.43 Å; chains: 1; bounding box: 42×28×40 Å

pLDDT: mean 96.22, std 4.18, range [63.53, 98.75]